Protein AF-A0A956DP27-F1 (afdb_monomer_lite)

Secondary structure (DSSP, 8-state):
------------------S-PPPHHHHHHHHHHHTT---HHHHHHHHHHHHHHHHHHHHTT-HHHHHHHHHHHHHHEEEETTEEEE-S-HHHHHHHHHHHTS----TT--HHHHHHHHHHHHHHHTTPPPPPPP-PPP--HHHHHHHHHHHHHHHHS-HHHHHTSSHHHHHHHHHHHHTT-

Foldseek 3Di:
DDDDDDDDDPDDPPPDPDPPQFALQLLLVLLQVLQVHDDPVSSVVLSVLLVVLCVLCVVLVNNVLSSLLRSQSSVQWDRDRNATDGPPSPVSQVSSCVSSVHRDDRVSDDLLVVLVVLLVVLCVVLVHDDDPDDPDPDDDPLNSQLSNQLSVLSNPQDSCLVVVVDVVSVVVSVVSSVVSD

pLDDT: mean 77.28, std 15.81, range [38.03, 96.81]

Structure (mmCIF, N/CA/C/O backbone):
data_AF-A0A956DP27-F1
#
_entry.id   AF-A0A956DP27-F1
#
loop_
_atom_site.group_PDB
_atom_site.id
_atom_site.type_symbol
_atom_site.label_atom_id
_atom_site.label_alt_id
_atom_site.label_comp_id
_atom_site.label_asym_id
_atom_site.label_entity_id
_atom_site.label_seq_id
_atom_site.pdbx_PDB_ins_code
_atom_site.Cartn_x
_atom_site.Cartn_y
_atom_site.Cartn_z
_atom_site.occupancy
_atom_site.B_iso_or_equiv
_atom_site.auth_seq_id
_atom_site.auth_comp_id
_atom_site.auth_asym_id
_atom_site.auth_atom_id
_atom_site.pdbx_PDB_model_num
ATOM 1 N N . MET A 1 1 ? 65.285 -20.698 -23.707 1.00 40.75 1 MET A N 1
ATOM 2 C CA . MET A 1 1 ? 64.429 -19.546 -23.350 1.00 40.75 1 MET A CA 1
ATOM 3 C C . MET A 1 1 ? 63.005 -19.902 -23.746 1.00 40.75 1 MET A C 1
ATOM 5 O O . MET A 1 1 ? 62.644 -19.734 -24.901 1.00 40.75 1 MET A O 1
ATOM 9 N N . SER A 1 2 ? 62.243 -20.496 -22.828 1.00 38.03 2 SER A N 1
ATOM 10 C CA . SER A 1 2 ? 60.892 -21.007 -23.096 1.00 38.03 2 SER A CA 1
ATOM 11 C C . SER A 1 2 ? 59.872 -20.050 -22.487 1.00 38.03 2 SER A C 1
ATOM 13 O O . SER A 1 2 ? 59.865 -19.860 -21.274 1.00 38.03 2 SER A O 1
ATOM 15 N N . ARG A 1 3 ? 59.042 -19.417 -23.321 1.00 53.59 3 ARG A N 1
ATOM 16 C CA . ARG A 1 3 ? 57.884 -18.631 -22.877 1.00 53.59 3 ARG A CA 1
ATOM 17 C C . ARG A 1 3 ? 56.653 -19.538 -22.902 1.00 53.59 3 ARG A C 1
ATOM 19 O O . ARG A 1 3 ? 56.155 -19.859 -23.974 1.00 53.59 3 ARG A O 1
ATOM 26 N N . LEU A 1 4 ? 56.199 -19.962 -21.726 1.00 49.50 4 LEU A N 1
ATOM 27 C CA . LEU A 1 4 ? 54.884 -20.568 -21.516 1.00 49.50 4 LEU A CA 1
ATOM 28 C C . LEU A 1 4 ? 53.875 -19.429 -21.323 1.00 49.50 4 LEU A C 1
ATOM 30 O O . LEU A 1 4 ? 53.926 -18.718 -20.322 1.00 49.50 4 LEU A O 1
ATOM 34 N N . GLY A 1 5 ? 53.008 -19.222 -22.315 1.00 44.72 5 GLY A N 1
ATOM 35 C CA . GLY A 1 5 ? 51.855 -18.331 -22.218 1.00 44.72 5 GLY A CA 1
ATOM 36 C C . GLY A 1 5 ? 50.715 -19.038 -21.490 1.00 44.72 5 GLY A C 1
ATOM 37 O O . GLY A 1 5 ? 50.246 -20.078 -21.946 1.00 44.72 5 GLY A O 1
ATOM 38 N N . ALA A 1 6 ? 50.294 -18.488 -20.354 1.00 51.62 6 ALA A N 1
ATOM 39 C CA . ALA A 1 6 ? 49.132 -18.952 -19.609 1.00 51.62 6 ALA A CA 1
ATOM 40 C C . ALA A 1 6 ? 47.859 -18.351 -20.225 1.00 51.62 6 ALA A C 1
ATOM 42 O O . ALA A 1 6 ? 47.640 -17.142 -20.172 1.00 51.62 6 ALA A O 1
ATOM 43 N N . LEU A 1 7 ? 47.036 -19.206 -20.831 1.00 53.50 7 LEU A N 1
ATOM 44 C CA . LEU A 1 7 ? 45.674 -18.889 -21.252 1.00 53.50 7 LEU A CA 1
ATOM 45 C C . LEU A 1 7 ? 44.772 -18.845 -20.011 1.00 53.50 7 LEU A C 1
ATOM 47 O O . LEU A 1 7 ? 44.498 -19.875 -19.400 1.00 53.50 7 LEU A O 1
ATOM 51 N N . PHE A 1 8 ? 44.315 -17.648 -19.645 1.00 50.69 8 PHE A N 1
ATOM 52 C CA . PHE A 1 8 ? 43.245 -17.438 -18.671 1.00 50.69 8 PHE A CA 1
ATOM 53 C C . PHE A 1 8 ? 41.895 -17.695 -19.356 1.00 50.69 8 PHE A C 1
ATOM 55 O O . PHE A 1 8 ? 41.360 -16.827 -20.041 1.00 50.69 8 PHE A O 1
ATOM 62 N N . ALA A 1 9 ? 41.349 -18.897 -19.182 1.00 48.31 9 ALA A N 1
ATOM 63 C CA . ALA A 1 9 ? 39.956 -19.196 -19.493 1.00 48.31 9 ALA A CA 1
ATOM 64 C C . ALA A 1 9 ? 39.132 -19.071 -18.201 1.00 48.31 9 ALA A C 1
ATOM 66 O O . ALA A 1 9 ? 38.976 -20.039 -17.460 1.00 48.31 9 ALA A O 1
ATOM 67 N N . PHE A 1 10 ? 38.632 -17.866 -17.905 1.00 53.75 10 PHE A N 1
ATOM 68 C CA . PHE A 1 10 ? 37.570 -17.679 -16.912 1.00 53.75 10 PHE A CA 1
ATOM 69 C C . PHE A 1 10 ? 36.261 -18.138 -17.562 1.00 53.75 10 PHE A C 1
ATOM 71 O O . PHE A 1 10 ? 35.597 -17.385 -18.270 1.00 53.75 10 PHE A O 1
ATOM 78 N N . ALA A 1 11 ? 35.938 -19.420 -17.394 1.00 50.50 11 ALA A N 1
ATOM 79 C CA . ALA A 1 11 ? 34.640 -19.958 -17.763 1.00 50.50 11 ALA A CA 1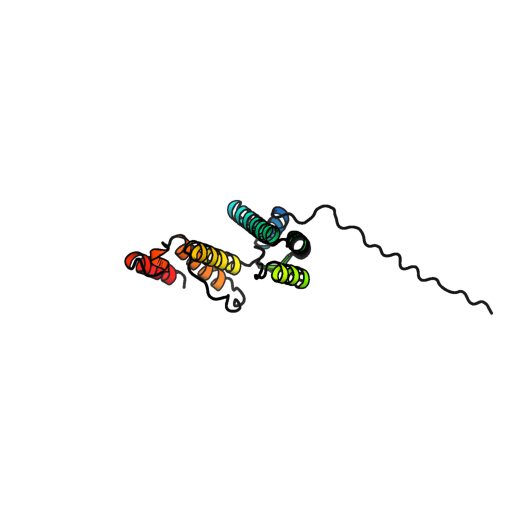
ATOM 80 C C . ALA A 1 11 ? 33.576 -19.318 -16.859 1.00 50.50 11 ALA A C 1
ATOM 82 O O . ALA A 1 11 ? 33.523 -19.582 -15.658 1.00 50.50 11 ALA A O 1
ATOM 83 N N . SER A 1 12 ? 32.766 -18.436 -17.440 1.00 50.03 12 SER A N 1
A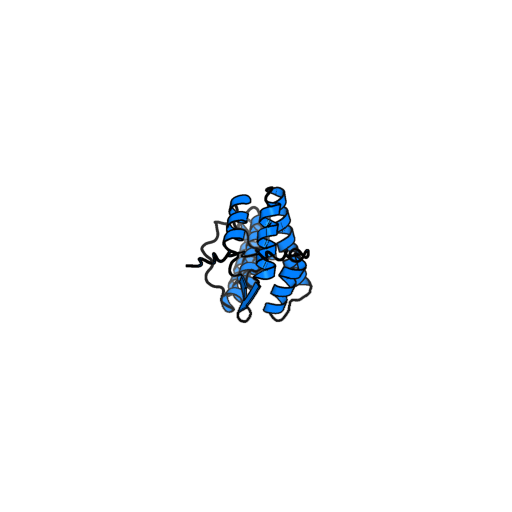TOM 84 C CA . SER A 1 12 ? 31.616 -17.801 -16.807 1.00 50.03 12 SER A CA 1
ATOM 85 C C . SER A 1 12 ? 30.581 -18.853 -16.404 1.00 50.03 12 SER A C 1
ATOM 87 O O . SER A 1 12 ? 29.763 -19.282 -17.216 1.00 50.03 12 SER A O 1
ATOM 89 N N . LEU A 1 13 ? 30.600 -19.259 -15.135 1.00 47.28 13 LEU A N 1
ATOM 90 C CA . LEU A 1 13 ? 29.467 -19.914 -14.490 1.00 47.28 13 LEU A CA 1
ATOM 91 C C . LEU A 1 13 ? 28.388 -18.855 -14.203 1.00 47.28 13 LEU A C 1
ATOM 93 O O . LEU A 1 13 ? 28.256 -18.381 -13.081 1.00 47.28 13 LEU A O 1
ATOM 97 N N . PHE A 1 14 ? 27.597 -18.487 -15.211 1.00 51.16 14 PHE A N 1
ATOM 98 C CA . PHE A 1 14 ? 26.235 -18.009 -14.963 1.00 51.16 14 PHE A CA 1
ATOM 99 C C . PHE A 1 14 ? 25.353 -19.254 -14.846 1.00 51.16 14 PHE A C 1
ATOM 101 O O . PHE A 1 14 ? 24.761 -19.725 -15.823 1.00 51.16 14 PHE A O 1
ATOM 108 N N . LEU A 1 15 ? 25.346 -19.853 -13.648 1.00 43.97 15 LEU A N 1
ATOM 109 C CA . LEU A 1 15 ? 24.314 -20.820 -13.292 1.00 43.97 15 LEU A CA 1
ATOM 110 C C . LEU A 1 15 ? 22.971 -20.135 -13.505 1.00 43.97 15 LEU A C 1
ATOM 112 O O . LEU A 1 15 ? 22.694 -19.076 -12.947 1.00 43.97 15 LEU A O 1
ATOM 116 N N . HIS A 1 16 ? 22.191 -20.739 -14.388 1.00 42.44 16 HIS A N 1
ATOM 117 C CA . HIS A 1 16 ? 20.856 -20.306 -14.712 1.00 42.44 16 HIS A CA 1
ATOM 118 C C . HIS A 1 16 ? 20.028 -20.306 -13.435 1.00 42.44 16 HIS A C 1
ATOM 120 O O . HIS A 1 16 ? 20.023 -21.289 -12.689 1.00 42.44 16 HIS A O 1
ATOM 126 N N . ALA A 1 17 ? 19.365 -19.173 -13.223 1.00 41.94 17 ALA A N 1
ATOM 127 C CA . ALA A 1 17 ? 18.332 -18.977 -12.235 1.00 41.94 17 ALA A CA 1
ATOM 128 C C . ALA A 1 17 ? 17.422 -20.206 -12.173 1.00 41.94 17 ALA A C 1
ATOM 130 O O . ALA A 1 17 ? 17.033 -20.775 -13.200 1.00 41.94 17 ALA A O 1
ATOM 131 N N . ALA A 1 18 ? 17.103 -20.609 -10.947 1.00 38.12 18 ALA A N 1
ATOM 132 C CA . ALA A 1 18 ? 16.007 -21.512 -10.687 1.00 38.12 18 ALA A CA 1
ATOM 133 C C . ALA A 1 18 ? 14.798 -21.052 -11.514 1.00 38.12 18 ALA A C 1
ATOM 135 O O . ALA A 1 18 ? 14.398 -19.893 -11.461 1.00 38.12 18 ALA A O 1
ATOM 136 N N . CYS A 1 19 ? 14.222 -21.963 -12.295 1.00 43.00 19 CYS A N 1
ATOM 137 C CA . CYS A 1 19 ? 12.971 -21.745 -13.019 1.00 43.00 19 CYS A CA 1
ATOM 138 C C . CYS A 1 19 ? 11.782 -21.813 -12.036 1.00 43.00 19 CYS A C 1
ATOM 140 O O . CYS A 1 19 ? 10.823 -22.553 -12.231 1.00 43.00 19 CYS A O 1
ATOM 142 N N . GLY A 1 20 ? 11.911 -21.088 -10.929 1.00 46.91 20 GLY A N 1
ATOM 143 C CA . GLY A 1 20 ? 10.894 -20.787 -9.940 1.00 46.91 20 GLY A CA 1
ATOM 144 C C . GLY A 1 20 ? 10.940 -19.280 -9.775 1.00 46.91 20 GLY A C 1
ATOM 145 O O . GLY A 1 20 ? 11.583 -18.789 -8.859 1.00 46.91 20 GLY A O 1
ATOM 146 N N . GLY A 1 21 ? 10.379 -18.562 -10.752 1.00 60.38 21 GLY A N 1
ATOM 147 C CA . GLY A 1 21 ? 10.245 -17.111 -10.659 1.00 60.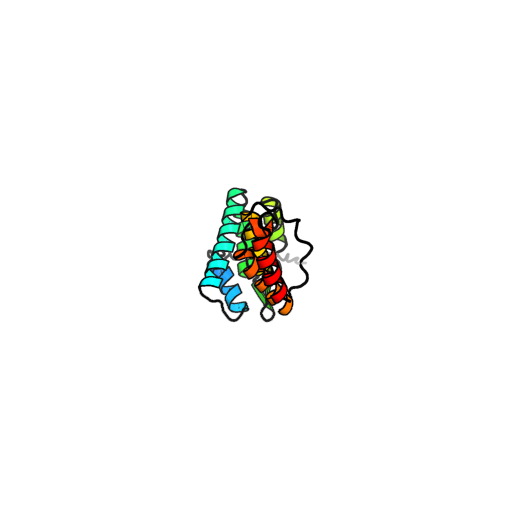38 21 GLY A CA 1
ATOM 148 C C . GLY A 1 21 ? 9.424 -16.749 -9.428 1.00 60.38 21 GLY A C 1
ATOM 149 O O . GLY A 1 21 ? 8.570 -17.536 -8.999 1.00 60.38 21 GLY A O 1
ATOM 150 N N . ALA A 1 22 ? 9.683 -15.570 -8.876 1.00 71.06 22 ALA A N 1
ATOM 151 C CA . ALA A 1 22 ? 8.991 -15.081 -7.702 1.00 71.06 22 ALA A CA 1
ATOM 152 C C . ALA A 1 22 ?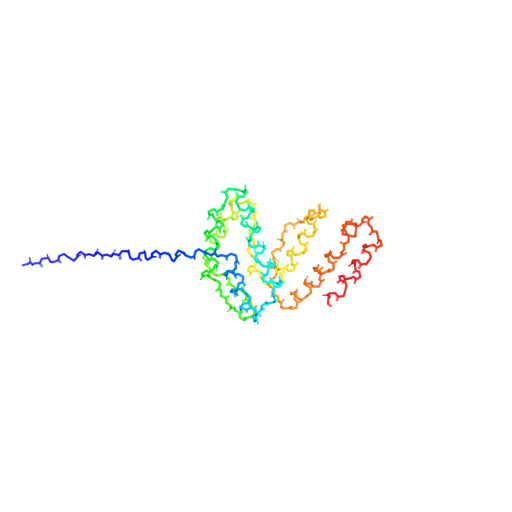 7.481 -15.156 -7.912 1.00 71.06 22 ALA A C 1
ATOM 154 O O . ALA A 1 22 ? 6.932 -14.676 -8.914 1.00 71.06 22 ALA A O 1
ATOM 155 N N . THR A 1 23 ? 6.796 -15.772 -6.954 1.00 82.62 23 THR A N 1
ATOM 156 C CA . THR A 1 23 ? 5.339 -15.784 -6.937 1.00 82.62 23 THR A CA 1
ATOM 157 C C . THR A 1 23 ? 4.849 -14.751 -5.929 1.00 82.62 23 THR A C 1
ATOM 159 O O . THR A 1 23 ? 5.491 -14.542 -4.903 1.00 82.62 23 THR A O 1
ATOM 162 N N . PRO A 1 24 ? 3.670 -14.145 -6.151 1.00 82.81 24 PRO A N 1
ATOM 163 C CA . PRO A 1 24 ? 3.021 -13.328 -5.128 1.00 82.81 24 PRO A CA 1
ATOM 164 C C . PRO A 1 24 ? 2.948 -14.018 -3.761 1.00 82.81 24 PRO A C 1
ATOM 166 O O . PRO A 1 24 ? 3.137 -13.378 -2.736 1.00 82.81 24 PRO A O 1
ATOM 169 N N . GLY A 1 25 ? 2.716 -15.337 -3.761 1.00 83.69 25 GLY A N 1
ATOM 170 C CA . GLY A 1 25 ? 2.692 -16.153 -2.550 1.00 83.69 25 GLY A CA 1
ATOM 171 C C . GLY A 1 25 ? 4.041 -16.201 -1.840 1.00 83.69 25 GLY A C 1
ATOM 172 O O . GLY A 1 25 ? 4.089 -15.889 -0.659 1.00 83.69 25 GLY A O 1
ATOM 173 N N . SER A 1 26 ? 5.124 -16.525 -2.554 1.00 86.12 26 SER A N 1
ATOM 174 C CA . SER A 1 26 ? 6.454 -16.698 -1.949 1.00 86.12 26 SER A CA 1
ATOM 175 C C . SER A 1 26 ? 6.990 -15.417 -1.311 1.00 86.12 26 SER A C 1
ATOM 177 O O . SER A 1 26 ? 7.534 -15.473 -0.213 1.00 86.12 26 SER A O 1
ATOM 179 N N . ILE A 1 27 ? 6.762 -14.260 -1.938 1.00 84.12 27 ILE A N 1
ATOM 180 C CA . ILE A 1 27 ? 7.141 -12.959 -1.369 1.00 84.12 27 ILE A CA 1
ATOM 181 C C . ILE A 1 27 ? 6.384 -12.712 -0.055 1.00 84.12 27 ILE A C 1
ATOM 183 O O . ILE A 1 27 ? 6.978 -12.327 0.950 1.00 84.12 27 ILE A O 1
ATOM 187 N N . CYS A 1 28 ? 5.073 -12.961 -0.046 1.00 86.19 28 CYS A N 1
ATOM 188 C CA . CYS A 1 28 ? 4.233 -12.750 1.131 1.00 86.19 28 CYS A CA 1
ATOM 189 C C . CYS A 1 28 ? 4.511 -13.749 2.253 1.00 86.19 28 CYS A C 1
ATOM 191 O O . CYS A 1 28 ? 4.486 -13.365 3.416 1.00 86.19 28 CYS A O 1
ATOM 193 N N . ASP A 1 29 ? 4.834 -14.996 1.918 1.00 87.88 29 ASP A N 1
ATOM 194 C CA . ASP A 1 29 ? 5.243 -16.006 2.893 1.00 87.88 29 ASP A CA 1
ATOM 195 C C . ASP A 1 29 ? 6.500 -15.549 3.646 1.00 87.88 29 ASP A C 1
ATOM 197 O O . ASP A 1 29 ? 6.502 -15.525 4.875 1.00 87.88 29 ASP A O 1
ATOM 201 N N . GLN A 1 30 ? 7.520 -15.067 2.928 1.00 85.19 30 GLN A N 1
ATOM 202 C CA . GLN A 1 30 ? 8.746 -14.545 3.543 1.00 85.19 30 GLN A CA 1
ATOM 203 C C . GLN A 1 30 ? 8.486 -13.312 4.422 1.00 85.19 30 GLN A C 1
ATOM 205 O O . GLN A 1 30 ? 9.020 -13.207 5.527 1.00 85.19 30 GLN A O 1
ATOM 2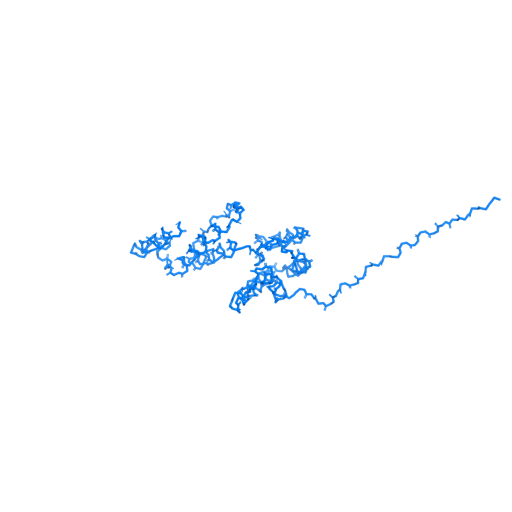10 N N . ILE A 1 31 ? 7.636 -12.388 3.964 1.00 79.62 31 ILE A N 1
ATOM 211 C CA . ILE A 1 31 ? 7.224 -11.214 4.753 1.00 79.62 31 ILE A CA 1
ATOM 212 C C . ILE A 1 31 ? 6.548 -11.651 6.054 1.00 79.62 31 ILE A C 1
ATOM 214 O O . ILE A 1 31 ? 6.875 -11.144 7.127 1.00 79.62 31 ILE A O 1
ATOM 218 N N . CYS A 1 32 ? 5.614 -12.592 5.962 1.00 82.75 32 CYS A N 1
ATOM 219 C CA . CYS A 1 32 ? 4.873 -13.094 7.106 1.00 82.75 32 CYS A CA 1
ATOM 220 C C . CYS A 1 32 ? 5.782 -13.805 8.102 1.00 82.75 32 CYS A C 1
ATOM 222 O O . CYS A 1 32 ? 5.677 -13.570 9.303 1.00 82.75 32 CYS A O 1
ATOM 224 N N . GLU A 1 33 ? 6.727 -14.610 7.621 1.00 84.50 33 GLU A N 1
ATOM 225 C CA . GLU A 1 33 ? 7.746 -15.232 8.466 1.00 84.50 33 GLU A CA 1
ATOM 226 C C . GLU A 1 33 ? 8.603 -14.184 9.194 1.00 84.50 33 GLU A C 1
ATOM 228 O O . GLU A 1 33 ? 8.813 -14.308 10.404 1.00 84.50 33 GLU A O 1
ATOM 233 N N . CYS A 1 34 ? 9.021 -13.108 8.515 1.00 79.00 34 CYS A N 1
ATOM 234 C CA . CYS A 1 34 ? 9.763 -12.010 9.145 1.00 79.00 34 CYS A CA 1
ATOM 235 C C . CYS A 1 34 ? 8.990 -11.316 10.275 1.00 79.00 34 CYS A C 1
ATOM 237 O O . CYS A 1 34 ? 9.599 -10.812 11.218 1.00 79.00 34 CYS A O 1
ATOM 239 N N . GLN A 1 35 ? 7.660 -11.274 10.191 1.00 70.75 35 GLN A N 1
ATOM 240 C CA . GLN A 1 35 ? 6.800 -10.591 11.162 1.00 70.75 35 GLN A CA 1
ATOM 241 C C . GLN A 1 35 ? 6.410 -11.477 12.356 1.00 70.75 35 GLN A C 1
ATOM 243 O O . GLN A 1 35 ? 5.690 -11.033 13.246 1.00 70.75 35 GLN A O 1
ATOM 248 N N . GLY A 1 36 ? 6.920 -12.713 12.417 1.00 76.19 36 GLY A N 1
ATOM 249 C CA . GLY A 1 36 ? 6.531 -13.693 13.435 1.00 76.19 36 GLY A CA 1
ATOM 250 C C . GLY A 1 36 ? 5.246 -14.452 13.092 1.00 76.19 36 GLY A C 1
ATOM 251 O O . GLY A 1 36 ? 4.690 -15.132 13.954 1.00 76.19 36 GLY A O 1
ATOM 252 N N . GLY A 1 37 ? 4.802 -14.365 11.837 1.00 77.50 37 GLY A N 1
ATOM 253 C CA . GLY A 1 37 ? 3.593 -14.974 11.297 1.00 77.50 37 GLY A CA 1
ATOM 254 C C . GLY A 1 37 ? 2.588 -13.934 10.798 1.00 77.50 37 GLY A C 1
ATOM 255 O O . GLY A 1 37 ? 2.558 -12.800 11.265 1.00 77.50 37 GLY A O 1
ATOM 256 N N . CYS A 1 38 ? 1.734 -14.361 9.870 1.00 75.00 38 CYS A N 1
ATOM 257 C CA . CYS A 1 38 ? 0.521 -13.651 9.471 1.00 75.00 38 CYS A CA 1
ATOM 258 C C . CYS A 1 38 ? -0.693 -14.538 9.731 1.00 75.00 38 CYS A C 1
ATOM 260 O O . CYS A 1 38 ? -0.603 -15.768 9.702 1.00 75.00 38 CYS A O 1
ATOM 262 N N . THR A 1 39 ? -1.848 -13.911 9.892 1.00 79.50 39 THR A N 1
ATOM 263 C CA . THR A 1 39 ? -3.140 -14.556 9.662 1.00 79.50 39 THR A CA 1
ATOM 264 C C . THR A 1 39 ? -3.342 -14.842 8.170 1.00 79.50 39 THR A C 1
ATOM 266 O O . THR A 1 39 ? -2.733 -14.206 7.305 1.00 79.50 39 THR A O 1
ATOM 269 N N . ASP A 1 40 ? -4.241 -15.777 7.849 1.00 81.94 40 ASP A N 1
ATOM 270 C CA . ASP A 1 40 ? -4.580 -16.102 6.456 1.00 81.94 40 ASP A CA 1
ATOM 271 C C . ASP A 1 40 ? -5.076 -14.870 5.685 1.00 81.94 40 ASP A C 1
ATOM 273 O O . ASP A 1 40 ? -4.700 -14.673 4.531 1.00 81.94 40 ASP A O 1
ATOM 277 N N . SER A 1 41 ? -5.854 -14.006 6.347 1.00 70.38 41 SER A N 1
ATOM 278 C CA . SER A 1 41 ? -6.364 -12.767 5.754 1.00 70.38 41 SER A CA 1
ATOM 279 C C . SER A 1 41 ? -5.244 -11.775 5.440 1.00 70.38 41 SER A C 1
ATOM 281 O O . SER A 1 41 ? -5.244 -11.190 4.366 1.00 70.38 41 SER A O 1
ATOM 283 N N . GLU A 1 42 ? -4.270 -11.589 6.335 1.00 72.12 42 GLU A N 1
ATOM 284 C CA . GLU A 1 42 ? -3.140 -10.676 6.094 1.00 72.12 42 GLU A CA 1
ATOM 285 C C . GLU A 1 42 ? -2.257 -11.165 4.945 1.00 72.12 42 GLU A C 1
ATOM 287 O O . GLU A 1 42 ? -1.809 -10.382 4.102 1.00 72.12 42 GLU A O 1
ATOM 292 N N . ARG A 1 43 ? -2.039 -12.481 4.887 1.00 82.25 43 ARG A N 1
ATOM 293 C CA . ARG A 1 43 ? -1.319 -13.119 3.791 1.00 82.25 43 ARG A CA 1
ATOM 294 C C . ARG A 1 43 ? -2.058 -12.940 2.466 1.00 82.25 43 ARG A C 1
ATOM 296 O O . ARG A 1 43 ? -1.424 -12.625 1.461 1.00 82.25 43 ARG A O 1
ATOM 303 N N . GLU A 1 44 ? -3.372 -13.144 2.446 1.00 83.50 44 GLU A N 1
ATOM 304 C CA . GLU A 1 44 ? -4.195 -12.962 1.249 1.00 83.50 44 GLU A CA 1
ATOM 305 C C . GLU A 1 44 ? -4.160 -11.511 0.764 1.00 83.50 44 GLU A C 1
ATOM 307 O O . GLU A 1 44 ? -3.827 -11.285 -0.398 1.00 83.50 44 GLU A O 1
ATOM 312 N N . THR A 1 45 ? -4.335 -10.537 1.660 1.00 76.94 45 THR A N 1
ATOM 313 C CA . THR A 1 45 ? -4.206 -9.107 1.342 1.00 76.94 45 THR A CA 1
ATOM 314 C C . THR A 1 45 ? -2.829 -8.769 0.766 1.00 76.94 45 THR A C 1
ATOM 316 O O . THR A 1 45 ? -2.723 -8.030 -0.213 1.00 76.94 45 THR A O 1
ATOM 319 N N . CYS A 1 46 ? -1.750 -9.337 1.318 1.00 82.62 46 CYS A N 1
ATOM 320 C CA . CYS A 1 46 ? -0.416 -9.176 0.741 1.00 82.62 46 CYS A CA 1
ATOM 321 C C . CYS A 1 46 ? -0.361 -9.723 -0.694 1.00 82.62 46 CYS A C 1
ATOM 323 O O . CYS A 1 46 ? 0.091 -9.035 -1.612 1.00 82.62 46 CYS A O 1
ATOM 325 N N . VAL A 1 47 ? -0.846 -10.948 -0.908 1.00 86.75 47 VAL A N 1
ATOM 326 C CA . VAL A 1 47 ? -0.824 -11.605 -2.220 1.00 86.75 47 VAL A CA 1
ATOM 327 C C . VAL A 1 47 ? -1.641 -10.819 -3.246 1.00 86.75 47 VAL A C 1
ATOM 329 O O . VAL A 1 47 ? -1.204 -10.674 -4.391 1.00 86.75 47 VAL A O 1
ATOM 332 N N . GLU A 1 48 ? -2.808 -10.312 -2.858 1.00 83.12 48 GLU A N 1
ATOM 333 C CA . GLU A 1 48 ? -3.646 -9.457 -3.697 1.00 83.12 48 GLU A CA 1
ATOM 334 C C . GLU A 1 48 ? -2.940 -8.150 -4.049 1.00 83.12 48 GLU A C 1
ATOM 336 O O . GLU A 1 48 ? -2.875 -7.817 -5.231 1.00 83.12 48 GLU A O 1
ATOM 341 N N . GLY A 1 49 ? -2.279 -7.497 -3.090 1.00 78.44 49 GLY A N 1
ATOM 342 C CA . GLY A 1 49 ? -1.481 -6.299 -3.355 1.00 78.44 49 GLY A CA 1
ATOM 343 C C . GLY A 1 49 ? -0.344 -6.537 -4.358 1.00 78.44 49 GLY A C 1
ATOM 344 O O . GLY A 1 49 ? -0.125 -5.728 -5.261 1.00 78.44 49 GLY A O 1
ATOM 345 N N . VAL A 1 50 ? 0.367 -7.672 -4.277 1.00 84.94 50 VAL A N 1
ATOM 346 C CA . VAL A 1 50 ? 1.389 -8.024 -5.287 1.00 84.94 50 VAL A CA 1
ATOM 347 C C . VAL A 1 50 ? 0.743 -8.268 -6.660 1.00 84.94 50 VAL A C 1
ATOM 349 O O . VAL A 1 50 ? 1.292 -7.866 -7.689 1.00 84.94 50 VAL A O 1
ATOM 352 N N . ARG A 1 51 ? -0.421 -8.932 -6.706 1.00 85.00 51 ARG A N 1
ATOM 353 C CA . ARG A 1 51 ? -1.152 -9.201 -7.958 1.00 85.00 51 ARG A CA 1
ATOM 354 C C . ARG A 1 51 ? -1.675 -7.925 -8.605 1.00 85.00 51 ARG A C 1
ATOM 356 O O . ARG A 1 51 ? -1.616 -7.816 -9.827 1.00 85.00 51 ARG A O 1
ATOM 363 N N . GLU A 1 52 ? -2.158 -6.979 -7.815 1.00 83.25 52 GLU A N 1
ATOM 364 C CA . GLU A 1 52 ? -2.617 -5.685 -8.299 1.00 83.25 52 GLU A CA 1
ATOM 365 C C . GLU A 1 52 ? -1.466 -4.889 -8.915 1.00 83.25 52 GLU A C 1
ATOM 367 O O . GLU A 1 52 ? -1.571 -4.441 -10.055 1.00 83.25 52 GLU A O 1
ATOM 372 N N . GLN A 1 53 ? -0.317 -4.812 -8.238 1.00 81.19 53 GLN A N 1
ATOM 373 C CA . GLN A 1 53 ? 0.878 -4.166 -8.793 1.00 81.19 53 GLN A CA 1
ATOM 374 C C . GLN A 1 53 ? 1.328 -4.831 -10.101 1.00 81.19 53 GLN A C 1
ATOM 376 O O . GLN A 1 53 ? 1.651 -4.147 -11.075 1.00 81.19 53 GLN A O 1
ATOM 381 N N . LYS A 1 54 ? 1.261 -6.168 -10.176 1.00 86.50 54 LYS A N 1
ATOM 382 C CA . LYS A 1 54 ? 1.501 -6.903 -11.424 1.00 86.50 54 LYS A CA 1
ATOM 383 C C . LYS A 1 54 ? 0.516 -6.498 -12.519 1.00 86.50 54 LYS A C 1
ATOM 385 O O . LYS A 1 54 ? 0.914 -6.333 -13.669 1.00 86.50 54 LYS A O 1
ATOM 390 N N . PHE A 1 55 ? -0.763 -6.360 -12.185 1.00 85.50 55 PHE A N 1
ATOM 391 C CA . PHE A 1 55 ? -1.806 -5.970 -13.129 1.00 85.50 55 PHE A CA 1
ATOM 392 C C . PHE A 1 55 ? -1.610 -4.537 -13.643 1.00 85.50 55 PHE A C 1
ATOM 394 O O . PHE A 1 55 ? -1.671 -4.321 -14.853 1.00 85.50 55 PHE A O 1
ATOM 401 N N . ILE A 1 56 ? -1.293 -3.585 -12.760 1.00 82.44 56 ILE A N 1
ATOM 402 C CA . ILE A 1 56 ? -0.938 -2.203 -13.118 1.00 82.44 56 ILE A CA 1
ATOM 403 C C . ILE A 1 56 ? 0.257 -2.200 -14.074 1.00 82.44 56 ILE A C 1
ATOM 405 O O . ILE A 1 56 ? 0.184 -1.611 -15.153 1.00 82.44 56 ILE A O 1
ATOM 409 N N . ALA A 1 57 ? 1.323 -2.927 -13.730 1.00 85.94 57 ALA A N 1
ATOM 410 C CA . ALA A 1 57 ? 2.507 -3.032 -14.570 1.00 85.94 57 ALA A CA 1
ATOM 411 C C . ALA A 1 57 ? 2.187 -3.626 -15.947 1.00 85.94 57 ALA A C 1
ATOM 413 O O . ALA A 1 57 ? 2.602 -3.078 -16.963 1.00 85.94 57 ALA A O 1
ATOM 414 N N . ILE A 1 58 ? 1.419 -4.717 -16.011 1.00 86.06 58 ILE A N 1
ATOM 415 C CA . ILE A 1 58 ? 1.020 -5.339 -17.281 1.00 86.06 58 ILE A CA 1
ATOM 416 C C . ILE A 1 58 ? 0.200 -4.366 -18.136 1.00 86.06 58 ILE A C 1
ATOM 418 O O . ILE A 1 58 ? 0.475 -4.240 -19.329 1.00 86.06 58 ILE A O 1
ATOM 422 N N . ASN A 1 59 ? -0.758 -3.645 -17.548 1.00 87.19 59 ASN A N 1
ATOM 423 C CA . ASN A 1 59 ? -1.556 -2.654 -18.276 1.00 87.19 59 ASN A CA 1
ATOM 424 C C . ASN A 1 59 ? -0.715 -1.475 -18.782 1.00 87.19 59 ASN A C 1
ATOM 426 O O . ASN A 1 59 ? -1.002 -0.936 -19.849 1.00 87.19 59 ASN A O 1
ATOM 430 N N . ALA A 1 60 ? 0.355 -1.119 -18.069 1.00 86.81 60 ALA A N 1
ATOM 431 C CA . ALA A 1 60 ? 1.345 -0.138 -18.506 1.00 86.81 60 ALA A CA 1
ATOM 432 C C . ALA A 1 60 ? 2.369 -0.699 -19.520 1.00 86.81 60 ALA A C 1
ATOM 434 O O . ALA A 1 60 ? 3.272 0.017 -19.936 1.00 86.81 60 ALA A O 1
ATOM 435 N N . SER A 1 61 ? 2.243 -1.962 -19.954 1.00 94.44 61 SER A N 1
ATOM 436 C CA . SER A 1 61 ? 3.247 -2.672 -20.774 1.00 94.44 61 SER A CA 1
ATOM 437 C C . SER A 1 61 ? 4.626 -2.811 -20.101 1.00 94.44 61 SER A C 1
ATOM 439 O O . SER A 1 61 ? 5.645 -2.935 -20.773 1.00 94.44 61 SER A O 1
ATOM 441 N N . CYS A 1 62 ? 4.638 -2.845 -18.768 1.00 93.69 62 CYS A N 1
ATOM 442 C CA . CYS A 1 62 ? 5.803 -2.931 -17.882 1.00 93.69 62 CYS A CA 1
ATOM 443 C C . CYS A 1 62 ? 5.912 -4.282 -17.150 1.00 93.69 62 CYS A C 1
ATOM 445 O O . CYS A 1 62 ? 6.539 -4.383 -16.093 1.00 93.69 62 CYS A O 1
ATOM 447 N N . GLY A 1 63 ? 5.255 -5.328 -17.666 1.00 89.38 63 GLY A N 1
ATOM 448 C CA . GLY A 1 63 ? 5.192 -6.642 -17.014 1.00 89.38 63 GLY A CA 1
ATOM 449 C C . GLY A 1 63 ? 6.565 -7.293 -16.800 1.00 89.38 63 GLY A C 1
ATOM 450 O O . GLY A 1 63 ? 6.776 -7.935 -15.772 1.00 89.38 63 GLY A O 1
ATOM 451 N N . ASP A 1 64 ? 7.508 -7.078 -17.720 1.00 92.56 64 ASP A N 1
ATOM 452 C CA . ASP A 1 64 ? 8.870 -7.617 -17.618 1.00 92.56 64 ASP A CA 1
ATOM 453 C C . ASP A 1 64 ? 9.660 -6.930 -16.497 1.00 92.56 64 ASP A C 1
ATOM 455 O O . ASP A 1 64 ? 10.314 -7.593 -15.696 1.00 92.56 64 ASP A O 1
ATOM 459 N N . GLN A 1 65 ? 9.552 -5.602 -16.387 1.00 91.69 65 GLN A N 1
ATOM 460 C CA . GLN A 1 65 ? 10.159 -4.821 -15.309 1.00 91.69 65 GLN A CA 1
ATOM 461 C C . GLN A 1 65 ? 9.583 -5.233 -13.955 1.00 91.69 65 GLN A C 1
ATOM 463 O O . GLN A 1 65 ? 10.326 -5.343 -12.982 1.00 91.69 65 GLN A O 1
ATOM 468 N N . PHE A 1 66 ? 8.276 -5.516 -13.902 1.00 90.25 66 PHE A N 1
ATOM 469 C CA . PHE A 1 66 ? 7.647 -6.017 -12.686 1.00 90.25 66 PHE A CA 1
ATOM 470 C C . PHE A 1 66 ? 8.211 -7.377 -12.297 1.00 90.25 66 PHE A C 1
ATOM 472 O O . PHE A 1 66 ? 8.542 -7.578 -11.134 1.00 90.25 66 PHE A O 1
ATOM 479 N N . GLN A 1 67 ? 8.354 -8.299 -13.253 1.00 90.31 67 GLN A N 1
ATOM 480 C CA . GLN A 1 67 ? 8.917 -9.616 -12.966 1.00 90.31 67 GLN A CA 1
ATOM 481 C C . GLN A 1 67 ? 10.367 -9.509 -12.476 1.00 90.31 67 GLN A C 1
ATOM 483 O O . GLN A 1 67 ? 10.702 -10.133 -11.476 1.00 90.31 67 GLN A O 1
ATOM 488 N N . ILE A 1 68 ? 11.196 -8.666 -13.104 1.00 90.25 68 ILE A N 1
ATOM 489 C CA . ILE A 1 68 ? 12.581 -8.420 -12.666 1.00 90.25 68 ILE A CA 1
ATOM 490 C C . ILE A 1 68 ? 12.613 -7.878 -11.230 1.00 90.25 68 ILE A C 1
ATOM 492 O O . ILE A 1 68 ? 13.432 -8.312 -10.421 1.00 90.25 68 ILE A O 1
ATOM 496 N N . TYR A 1 69 ? 11.728 -6.934 -10.902 1.00 87.81 69 TYR A N 1
ATOM 497 C CA . TYR A 1 69 ? 11.641 -6.392 -9.550 1.00 87.81 69 TYR A CA 1
ATOM 498 C C . TYR A 1 69 ? 11.152 -7.435 -8.539 1.00 87.81 69 TYR A C 1
ATOM 500 O O . TYR A 1 69 ? 11.776 -7.596 -7.493 1.00 87.81 69 TYR A O 1
ATOM 508 N N . ALA A 1 70 ? 10.098 -8.187 -8.862 1.00 87.44 70 ALA A N 1
ATOM 509 C CA . ALA A 1 70 ? 9.561 -9.241 -8.006 1.00 87.44 70 ALA A CA 1
ATOM 510 C C . ALA A 1 70 ? 10.592 -10.349 -7.733 1.00 87.44 70 ALA A C 1
ATOM 512 O O . ALA A 1 70 ? 10.749 -10.753 -6.584 1.00 87.44 70 ALA A O 1
ATOM 513 N N . ASP A 1 71 ? 11.333 -10.784 -8.758 1.00 88.38 71 ASP A N 1
ATOM 514 C CA . ASP A 1 71 ? 12.418 -11.765 -8.628 1.00 88.38 71 ASP A CA 1
ATOM 515 C C . ASP A 1 71 ? 13.551 -11.242 -7.740 1.00 88.38 71 ASP A C 1
ATOM 517 O O . ASP A 1 71 ? 14.118 -11.992 -6.946 1.00 88.38 71 ASP A O 1
ATOM 521 N N . CYS A 1 72 ? 13.866 -9.947 -7.840 1.00 88.31 72 CYS A N 1
ATOM 522 C CA . CYS A 1 72 ? 14.832 -9.327 -6.945 1.00 88.31 72 CYS A CA 1
ATOM 523 C C . CYS A 1 72 ? 14.338 -9.357 -5.497 1.00 88.31 72 CYS A C 1
ATOM 525 O O . CYS A 1 72 ? 15.063 -9.815 -4.619 1.00 88.31 72 CYS A O 1
ATOM 527 N N . VAL A 1 73 ? 13.103 -8.907 -5.250 1.00 84.56 73 VAL A N 1
ATOM 528 C CA . VAL A 1 73 ? 12.530 -8.854 -3.899 1.00 84.56 73 VAL A CA 1
ATOM 529 C C . VAL A 1 73 ? 12.479 -10.241 -3.269 1.00 84.56 73 VAL A C 1
ATOM 531 O O . VAL A 1 73 ? 12.954 -10.400 -2.152 1.00 84.56 73 VAL A O 1
ATOM 534 N N . ASP A 1 74 ? 11.996 -11.255 -3.984 1.00 86.12 74 ASP A N 1
ATOM 535 C CA . ASP A 1 74 ? 11.919 -12.634 -3.478 1.00 86.12 74 ASP A CA 1
ATOM 536 C C . ASP A 1 74 ? 13.285 -13.194 -3.042 1.00 86.12 74 ASP A C 1
ATOM 538 O O . ASP A 1 74 ? 13.350 -13.973 -2.095 1.00 86.12 74 ASP A O 1
ATOM 542 N N . GLY A 1 75 ? 14.379 -12.765 -3.683 1.00 84.31 75 GLY A N 1
ATOM 543 C CA . GLY A 1 75 ? 15.746 -13.149 -3.312 1.00 84.31 75 GLY A CA 1
ATOM 544 C C . GLY A 1 75 ? 16.451 -12.211 -2.324 1.00 84.31 75 GLY A C 1
ATOM 545 O O . GLY A 1 75 ? 17.528 -12.553 -1.835 1.00 84.31 75 GLY A O 1
ATOM 546 N N . ALA A 1 76 ? 15.887 -11.033 -2.054 1.00 81.94 76 ALA A N 1
ATOM 547 C CA . ALA A 1 76 ? 16.522 -9.959 -1.289 1.00 81.94 76 ALA A CA 1
ATOM 548 C C . ALA A 1 76 ? 15.762 -9.562 -0.016 1.00 81.94 76 ALA A C 1
ATOM 550 O O . ALA A 1 76 ? 16.202 -8.661 0.706 1.00 81.94 76 ALA A O 1
ATOM 551 N N . VAL A 1 77 ? 14.630 -10.210 0.267 1.00 81.88 77 VAL A N 1
ATOM 552 C CA . VAL A 1 77 ? 13.909 -10.051 1.530 1.00 81.88 77 VAL A CA 1
ATOM 553 C C . VAL A 1 77 ? 14.810 -10.505 2.678 1.00 81.88 77 VAL A C 1
ATOM 555 O O . VAL A 1 77 ? 15.322 -11.622 2.722 1.00 81.88 77 VAL A O 1
ATOM 558 N N . SER A 1 78 ? 15.011 -9.599 3.626 1.00 79.44 78 SER A N 1
ATOM 559 C CA . SER A 1 78 ? 15.752 -9.836 4.855 1.00 79.44 78 SER A CA 1
ATOM 560 C C . SER A 1 78 ? 14.948 -9.323 6.042 1.00 79.44 78 SER A C 1
ATOM 562 O O . SER A 1 78 ? 14.352 -8.247 5.988 1.00 79.44 78 SER A O 1
ATOM 564 N N . CYS A 1 79 ? 14.920 -10.092 7.126 1.00 80.12 79 CYS A N 1
ATOM 565 C CA . CYS A 1 79 ? 14.238 -9.688 8.350 1.00 80.12 79 CYS A CA 1
ATOM 566 C C . CYS A 1 79 ? 15.230 -8.968 9.272 1.00 80.12 79 CYS A C 1
ATOM 568 O O . CYS A 1 79 ? 16.248 -9.541 9.671 1.00 80.12 79 CYS A O 1
ATOM 570 N N . VAL A 1 80 ? 14.934 -7.723 9.641 1.00 72.31 80 VAL A N 1
ATOM 571 C CA . VAL A 1 80 ? 15.692 -6.955 10.637 1.00 72.31 80 VAL A CA 1
ATOM 572 C C . VAL A 1 80 ? 14.773 -6.692 11.826 1.00 72.31 80 VAL A C 1
ATOM 574 O O . VAL A 1 80 ? 14.003 -5.734 11.841 1.00 72.31 80 VAL A O 1
ATOM 577 N N . GLY A 1 81 ? 14.830 -7.574 12.826 1.00 71.06 81 GLY A N 1
ATOM 578 C CA . GLY A 1 81 ? 13.840 -7.586 13.906 1.00 71.06 81 GLY A CA 1
ATOM 579 C C . GLY A 1 81 ? 12.476 -8.041 13.384 1.00 71.06 81 GLY A C 1
ATOM 580 O O . GLY A 1 81 ? 12.403 -9.054 12.698 1.00 71.06 81 GLY A O 1
ATOM 581 N N . SER A 1 82 ? 11.423 -7.283 13.694 1.00 61.16 82 SER A N 1
ATOM 582 C CA . SER A 1 82 ? 10.056 -7.457 13.172 1.00 61.16 82 SER A CA 1
ATOM 583 C C . SER A 1 82 ? 9.825 -6.761 11.820 1.00 61.16 82 SER A C 1
ATOM 585 O O . SER A 1 82 ? 8.712 -6.776 11.291 1.00 61.16 82 SER A O 1
ATOM 587 N N . SER A 1 83 ? 10.865 -6.143 11.251 1.00 58.31 83 SER A N 1
ATOM 588 C CA . SER A 1 83 ? 10.775 -5.369 10.014 1.00 58.31 83 SER A CA 1
ATOM 589 C C . SER A 1 83 ? 11.309 -6.145 8.820 1.00 58.31 83 SER A C 1
ATOM 591 O O . SER A 1 83 ? 12.333 -6.827 8.903 1.00 58.31 83 SER A O 1
ATOM 593 N N . VAL A 1 84 ? 10.643 -5.976 7.680 1.00 69.38 84 VAL A N 1
ATOM 594 C CA . VAL A 1 84 ? 11.129 -6.462 6.391 1.00 69.38 84 VAL A CA 1
ATOM 595 C C . VAL A 1 84 ? 12.002 -5.388 5.758 1.00 69.38 84 VAL A C 1
ATOM 597 O O . VAL A 1 84 ? 11.603 -4.230 5.655 1.00 69.38 84 VAL A O 1
ATOM 600 N N . ALA A 1 85 ? 13.200 -5.773 5.341 1.00 72.56 85 ALA A N 1
ATOM 601 C CA . ALA A 1 85 ? 14.107 -4.944 4.573 1.00 72.56 85 ALA A CA 1
ATOM 602 C C . ALA A 1 85 ? 14.436 -5.650 3.258 1.00 72.56 85 ALA A C 1
ATOM 604 O O . ALA A 1 85 ? 14.849 -6.810 3.251 1.00 72.56 85 ALA A O 1
ATOM 605 N N . VAL A 1 86 ? 14.290 -4.930 2.151 1.00 76.38 86 VAL A N 1
ATOM 606 C CA . VAL A 1 86 ? 14.735 -5.369 0.827 1.00 76.38 86 VAL A CA 1
ATOM 607 C C . VAL A 1 86 ? 15.964 -4.547 0.477 1.00 76.38 86 VAL A C 1
ATOM 609 O O . VAL A 1 86 ? 15.884 -3.322 0.439 1.00 76.38 86 VAL A O 1
ATOM 612 N N . GLN A 1 87 ? 17.105 -5.196 0.260 1.00 76.69 87 GLN A N 1
ATOM 613 C CA . GLN A 1 87 ? 18.355 -4.511 -0.087 1.00 76.69 87 GLN A CA 1
ATOM 614 C C . GLN A 1 87 ? 18.844 -4.945 -1.465 1.00 76.69 87 GLN A C 1
ATOM 616 O O . GLN A 1 87 ? 18.807 -6.129 -1.785 1.00 76.69 87 GLN A O 1
ATOM 621 N N . GLY A 1 88 ? 19.351 -4.010 -2.271 1.00 80.94 88 GLY A N 1
ATOM 622 C CA . GLY A 1 88 ? 19.929 -4.341 -3.577 1.00 80.94 88 GLY A CA 1
ATOM 623 C C . GLY A 1 88 ? 18.910 -4.460 -4.716 1.00 80.94 88 GLY A C 1
ATOM 624 O O . GLY A 1 88 ? 19.271 -4.907 -5.805 1.00 80.94 88 GLY A O 1
ATOM 625 N N . CYS A 1 89 ? 17.656 -4.057 -4.486 1.00 86.12 89 CYS A N 1
ATOM 626 C CA . CYS A 1 89 ? 16.596 -4.024 -5.501 1.00 86.12 89 CYS A CA 1
ATOM 627 C C . CYS A 1 89 ? 16.235 -2.614 -5.972 1.00 86.12 89 CYS A C 1
ATOM 629 O O . CYS A 1 89 ? 15.247 -2.444 -6.684 1.00 86.12 89 CYS A O 1
ATOM 631 N N . GLU A 1 90 ? 17.047 -1.613 -5.634 1.00 83.44 90 GLU A N 1
ATOM 632 C CA . GLU A 1 90 ? 16.790 -0.207 -5.949 1.00 83.44 90 GLU A CA 1
ATOM 633 C C . GLU A 1 90 ? 16.752 0.012 -7.466 1.00 83.44 90 GLU A C 1
ATOM 635 O O . GLU A 1 90 ? 15.853 0.664 -7.986 1.00 83.44 90 GLU A O 1
ATOM 640 N N . GLN A 1 91 ? 17.684 -0.592 -8.211 1.00 87.69 91 GLN A N 1
ATOM 641 C CA . GLN A 1 91 ? 17.719 -0.451 -9.668 1.00 87.69 91 GLN A CA 1
ATOM 642 C C . GLN A 1 91 ? 16.506 -1.120 -10.359 1.00 87.69 91 GLN A C 1
ATOM 644 O O . GLN A 1 91 ? 15.863 -0.448 -11.172 1.00 87.69 91 GLN A O 1
ATOM 649 N N . PRO A 1 92 ? 16.158 -2.396 -10.081 1.00 87.12 92 PRO A N 1
ATOM 650 C CA . PRO A 1 92 ? 14.915 -2.997 -10.566 1.00 87.12 92 PRO A CA 1
ATOM 651 C C . PRO A 1 92 ? 13.660 -2.192 -10.217 1.00 87.12 92 PRO A C 1
ATOM 653 O O . PRO A 1 92 ? 12.805 -2.005 -11.081 1.00 87.12 92 PRO A O 1
ATOM 656 N N . GLN A 1 93 ? 13.583 -1.670 -8.990 1.00 85.25 93 GLN A N 1
ATOM 657 C CA . GLN A 1 93 ? 12.476 -0.830 -8.543 1.00 85.25 93 GLN A CA 1
ATOM 658 C C . GLN A 1 93 ? 12.375 0.446 -9.381 1.00 85.25 93 GLN A C 1
ATOM 660 O O . GLN A 1 93 ? 11.354 0.676 -10.020 1.00 85.25 93 GLN A O 1
ATOM 665 N N . THR A 1 94 ? 13.448 1.237 -9.476 1.00 84.38 94 THR A N 1
ATOM 666 C CA . THR A 1 94 ? 13.452 2.470 -10.278 1.00 84.38 94 THR A CA 1
ATOM 667 C C . THR A 1 94 ? 13.115 2.197 -11.744 1.00 84.38 94 THR A C 1
ATOM 669 O O . THR A 1 94 ? 12.431 2.996 -12.384 1.00 84.38 94 THR A O 1
ATOM 672 N N . SER A 1 95 ? 13.562 1.065 -12.298 1.00 88.69 95 SER A N 1
ATOM 673 C CA . SER A 1 95 ? 13.219 0.673 -13.669 1.00 88.69 95 SER A CA 1
ATOM 674 C C . SER A 1 95 ? 11.722 0.411 -13.845 1.00 88.69 95 SER A C 1
ATOM 676 O O . SER A 1 95 ? 11.171 0.748 -14.894 1.00 88.69 95 SER A O 1
ATOM 678 N N . LEU A 1 96 ? 11.074 -0.204 -12.856 1.00 87.44 96 LEU A N 1
ATOM 679 C CA . LEU A 1 96 ? 9.636 -0.441 -12.858 1.00 87.44 96 LEU A CA 1
ATOM 680 C C . LEU A 1 96 ? 8.857 0.869 -12.692 1.00 87.44 96 LEU A C 1
ATOM 682 O O . LEU A 1 96 ? 7.959 1.144 -13.485 1.00 87.44 96 LEU A O 1
ATOM 686 N N . GLU A 1 97 ? 9.248 1.699 -11.728 1.00 86.62 97 GLU A N 1
ATOM 687 C CA . GLU A 1 97 ? 8.630 3.001 -11.449 1.00 86.62 97 GLU A CA 1
ATOM 688 C C . GLU A 1 97 ? 8.701 3.932 -12.655 1.00 86.62 97 GLU A C 1
ATOM 690 O O . GLU A 1 97 ? 7.708 4.537 -13.049 1.00 86.62 97 GLU A O 1
ATOM 695 N N . THR A 1 98 ? 9.867 3.985 -13.304 1.00 89.69 98 THR A N 1
ATOM 696 C CA . THR A 1 98 ? 10.067 4.764 -14.533 1.00 89.69 98 THR A CA 1
ATOM 697 C C . THR A 1 98 ? 9.163 4.268 -15.658 1.00 89.69 98 THR A C 1
ATOM 699 O O . THR A 1 98 ? 8.677 5.066 -16.455 1.00 89.69 98 THR A O 1
ATOM 702 N N . CYS A 1 99 ? 8.942 2.955 -15.739 1.00 91.06 99 CYS A N 1
ATOM 703 C CA . CYS A 1 99 ? 8.105 2.365 -16.773 1.00 91.06 99 CYS A CA 1
ATOM 704 C C . CYS A 1 99 ? 6.617 2.670 -16.540 1.00 91.06 99 CYS A C 1
ATOM 706 O O . CYS A 1 99 ? 5.927 3.095 -17.464 1.00 91.06 99 CYS A O 1
ATOM 708 N N . ILE A 1 100 ? 6.130 2.489 -15.309 1.00 86.62 100 ILE A N 1
ATOM 709 C CA . ILE A 1 100 ? 4.726 2.740 -14.949 1.00 86.62 100 ILE A CA 1
ATOM 710 C C . ILE A 1 100 ? 4.428 4.246 -14.894 1.00 86.62 100 ILE A C 1
ATOM 712 O O . ILE A 1 100 ? 3.296 4.661 -15.138 1.00 86.62 100 ILE A O 1
ATOM 716 N N . GLY A 1 101 ? 5.436 5.071 -14.601 1.00 81.38 101 GLY A N 1
ATOM 717 C CA . GLY A 1 101 ? 5.272 6.504 -14.360 1.00 81.38 101 GLY A CA 1
ATOM 718 C C . GLY A 1 101 ? 4.686 6.815 -12.982 1.00 81.38 101 GLY A C 1
ATOM 719 O O . GLY A 1 101 ? 4.128 7.891 -12.788 1.00 81.38 101 GLY A O 1
ATOM 720 N N . ALA A 1 102 ? 4.785 5.875 -12.041 1.00 72.56 102 ALA A N 1
ATOM 721 C CA . ALA A 1 102 ? 4.309 6.015 -10.671 1.00 72.56 102 ALA A CA 1
ATOM 722 C C . ALA A 1 102 ? 5.236 5.246 -9.716 1.00 72.56 102 ALA A C 1
ATOM 724 O O . ALA A 1 102 ? 5.820 4.237 -10.127 1.00 72.56 102 ALA A O 1
ATOM 725 N N . PRO A 1 103 ? 5.368 5.687 -8.453 1.00 67.12 103 PRO A N 1
ATOM 726 C CA . PRO A 1 103 ? 6.082 4.920 -7.441 1.00 67.12 103 PRO A CA 1
ATOM 727 C C . PRO A 1 103 ? 5.420 3.550 -7.258 1.00 67.12 103 PRO A C 1
ATOM 729 O O . PRO A 1 103 ? 4.195 3.443 -7.171 1.00 67.12 103 PRO A O 1
ATOM 732 N N . THR A 1 104 ? 6.229 2.494 -7.194 1.00 65.31 104 THR A N 1
ATOM 733 C CA . THR A 1 104 ? 5.746 1.131 -6.986 1.00 65.31 104 THR A CA 1
ATOM 734 C C . THR A 1 104 ? 6.068 0.709 -5.585 1.00 65.31 104 THR A C 1
ATOM 736 O O . THR A 1 104 ? 7.227 0.651 -5.184 1.00 65.31 104 THR A O 1
ATOM 739 N N . VAL A 1 105 ? 5.026 0.356 -4.853 1.00 59.12 105 VAL A N 1
ATOM 740 C CA . VAL A 1 105 ? 5.167 -0.121 -3.492 1.00 59.12 105 VAL A CA 1
ATOM 741 C C . VAL A 1 105 ? 4.719 -1.578 -3.527 1.00 59.12 105 VAL A C 1
ATOM 743 O O . VAL A 1 105 ? 3.528 -1.888 -3.479 1.00 59.12 105 VAL A O 1
ATOM 746 N N . LEU A 1 106 ? 5.655 -2.523 -3.648 1.00 61.66 106 LEU A N 1
ATOM 747 C CA . LEU A 1 106 ? 5.316 -3.914 -3.329 1.00 61.66 106 LEU A CA 1
ATOM 748 C C . LEU A 1 106 ? 4.896 -3.972 -1.852 1.00 61.66 106 LEU A C 1
ATOM 750 O O . LEU A 1 106 ? 5.434 -3.210 -1.049 1.00 61.66 106 LEU A O 1
ATOM 754 N N . PRO A 1 107 ? 3.944 -4.826 -1.446 1.00 57.28 107 PRO A N 1
ATOM 755 C CA . PRO A 1 107 ? 3.490 -4.957 -0.054 1.00 57.28 107 PRO A CA 1
ATOM 756 C C . PRO A 1 107 ? 4.554 -5.513 0.917 1.00 57.28 107 PRO A C 1
ATOM 758 O O . PRO A 1 107 ? 4.217 -5.951 2.009 1.00 57.28 107 PRO A O 1
ATOM 761 N N . VAL A 1 108 ? 5.843 -5.418 0.568 1.00 50.50 108 VAL A N 1
ATOM 762 C CA . VAL A 1 108 ? 7.002 -5.547 1.475 1.00 50.50 108 VAL A CA 1
ATOM 763 C C . VAL A 1 108 ? 7.082 -4.426 2.516 1.00 50.50 108 VAL A C 1
ATOM 765 O O . VAL A 1 108 ? 7.975 -4.426 3.358 1.00 50.50 108 VAL A O 1
ATOM 768 N N . GLY A 1 109 ? 6.161 -3.468 2.455 1.00 54.84 109 GLY A N 1
ATOM 769 C CA . GLY A 1 109 ? 6.112 -2.352 3.371 1.00 54.84 109 GLY A CA 1
ATOM 770 C C . GLY A 1 109 ? 5.875 -2.775 4.822 1.00 54.84 109 GLY A C 1
ATOM 771 O O . GLY A 1 109 ? 5.183 -3.753 5.122 1.00 54.84 109 GLY A O 1
ATOM 772 N N . ASN A 1 110 ? 6.469 -2.013 5.733 1.00 60.72 110 AS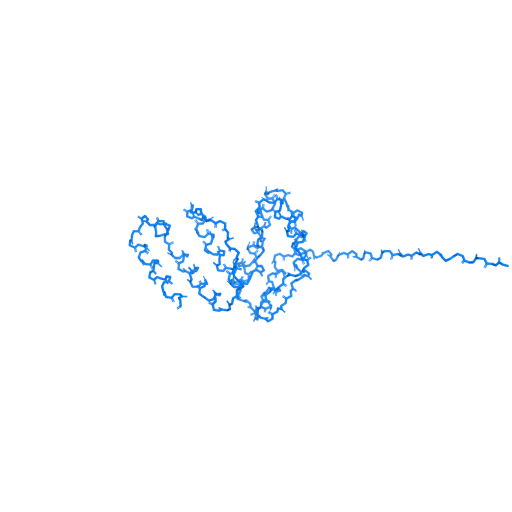N A N 1
ATOM 773 C CA . ASN A 1 110 ? 6.257 -2.168 7.168 1.00 60.72 110 ASN A CA 1
ATOM 774 C C . ASN A 1 110 ? 4.775 -1.904 7.527 1.00 60.72 110 ASN A C 1
ATOM 776 O O . ASN A 1 110 ? 3.953 -1.536 6.685 1.00 60.72 110 ASN A O 1
ATOM 780 N N . ALA A 1 111 ? 4.401 -2.096 8.792 1.00 64.50 111 ALA A N 1
ATOM 781 C CA . ALA A 1 111 ? 3.024 -1.872 9.230 1.00 64.50 111 ALA A CA 1
ATOM 782 C C . ALA A 1 111 ? 2.502 -0.447 8.922 1.00 64.50 111 ALA A C 1
ATOM 784 O O . ALA A 1 111 ? 1.312 -0.300 8.646 1.00 64.50 111 ALA A O 1
ATOM 785 N N . CYS A 1 112 ? 3.372 0.573 8.863 1.00 69.31 112 CYS A N 1
ATOM 786 C CA . CYS A 1 112 ? 2.978 1.907 8.406 1.00 69.31 112 CYS A CA 1
ATOM 787 C C . CYS A 1 112 ? 2.634 1.911 6.917 1.00 69.31 112 CYS A C 1
ATOM 789 O O . CYS A 1 112 ? 1.578 2.406 6.557 1.00 69.31 112 CYS A O 1
ATOM 791 N N . ASP A 1 113 ? 3.463 1.328 6.052 1.00 69.62 113 ASP A N 1
ATOM 792 C CA . ASP A 1 113 ? 3.207 1.313 4.605 1.00 69.62 113 ASP A CA 1
ATOM 793 C C . ASP A 1 113 ? 1.888 0.606 4.260 1.00 69.62 113 ASP A C 1
ATOM 795 O O . ASP A 1 113 ? 1.186 1.006 3.330 1.00 69.62 113 ASP A O 1
ATOM 799 N N . ARG A 1 114 ? 1.522 -0.432 5.024 1.00 71.38 114 ARG A N 1
ATOM 800 C CA . ARG A 1 114 ? 0.217 -1.097 4.888 1.00 71.38 114 ARG A CA 1
ATOM 801 C C . ARG A 1 114 ? -0.933 -0.197 5.318 1.00 71.38 114 ARG A C 1
ATOM 803 O O . ARG A 1 114 ? -1.913 -0.077 4.590 1.00 71.38 114 ARG A O 1
ATOM 810 N N . ALA A 1 115 ? -0.818 0.439 6.478 1.00 76.44 115 ALA A N 1
ATOM 811 C CA . ALA A 1 115 ? -1.844 1.346 6.973 1.00 76.44 115 ALA A CA 1
ATOM 812 C C . ALA A 1 115 ? -2.013 2.576 6.062 1.00 76.44 115 ALA A C 1
ATOM 814 O O . ALA A 1 115 ? -3.130 2.957 5.729 1.00 76.44 115 ALA A O 1
ATOM 815 N N . VAL A 1 116 ? -0.908 3.140 5.570 1.00 78.81 116 VAL A N 1
ATOM 816 C CA . VAL A 1 116 ? -0.909 4.248 4.608 1.00 78.81 116 VAL A CA 1
ATOM 817 C C . VAL A 1 116 ? -1.594 3.844 3.305 1.00 78.81 116 VAL A C 1
ATOM 819 O O . VAL A 1 116 ? -2.372 4.633 2.780 1.00 78.81 116 VAL A O 1
ATOM 822 N N . ARG A 1 117 ? -1.382 2.622 2.796 1.00 75.19 117 ARG A N 1
ATOM 823 C CA . ARG A 1 117 ? -2.116 2.142 1.612 1.00 75.19 117 ARG A CA 1
ATOM 824 C C . ARG A 1 117 ? -3.611 2.086 1.827 1.00 75.19 117 ARG A C 1
ATOM 826 O O . ARG A 1 117 ? -4.330 2.632 1.010 1.00 75.19 117 ARG A O 1
ATOM 833 N N . ARG A 1 118 ? -4.065 1.505 2.938 1.00 82.62 118 ARG A N 1
ATOM 834 C CA . ARG A 1 118 ? -5.497 1.443 3.273 1.00 82.62 118 ARG A CA 1
ATOM 835 C C . ARG A 1 118 ? -6.136 2.833 3.246 1.00 82.62 118 ARG A C 1
ATOM 837 O O . ARG A 1 118 ? -7.199 3.023 2.664 1.00 82.62 118 ARG A O 1
ATOM 844 N N . ILE A 1 119 ? -5.432 3.827 3.792 1.00 84.69 119 ILE A N 1
ATOM 845 C CA . ILE A 1 119 ? -5.851 5.231 3.723 1.00 84.69 119 ILE A CA 1
ATOM 846 C C . ILE A 1 119 ? -5.885 5.710 2.265 1.00 84.69 119 ILE A C 1
ATOM 848 O O . ILE A 1 119 ? -6.902 6.231 1.814 1.00 84.69 119 ILE A O 1
ATOM 852 N N . ILE A 1 120 ? -4.795 5.526 1.516 1.00 82.00 120 ILE A N 1
ATOM 853 C CA . ILE A 1 120 ? -4.684 5.989 0.128 1.00 82.00 120 ILE A CA 1
ATOM 854 C C . ILE A 1 120 ? -5.775 5.386 -0.764 1.00 82.00 120 ILE A C 1
ATOM 856 O O . ILE A 1 120 ? -6.455 6.121 -1.481 1.00 82.00 120 ILE A O 1
ATOM 860 N N . ASP A 1 121 ? -5.969 4.075 -0.694 1.00 81.44 121 ASP A N 1
ATOM 861 C CA . ASP A 1 121 ? -6.911 3.335 -1.527 1.00 81.44 121 ASP A CA 1
ATOM 862 C C . ASP A 1 121 ? -8.348 3.793 -1.259 1.00 81.44 121 ASP A C 1
ATOM 864 O O . ASP A 1 121 ? -9.120 4.022 -2.195 1.00 81.44 121 ASP A O 1
ATOM 868 N N . HIS A 1 122 ? -8.704 4.034 0.008 1.00 86.88 122 HIS A N 1
ATOM 869 C CA . HIS A 1 122 ? -10.039 4.519 0.354 1.00 86.88 122 HIS A CA 1
ATOM 870 C C . HIS A 1 122 ? -10.276 5.964 -0.102 1.00 86.88 122 HIS A C 1
ATOM 872 O O . HIS A 1 122 ? -11.307 6.257 -0.711 1.00 86.88 122 HIS A O 1
ATOM 878 N N . TYR A 1 123 ? -9.306 6.863 0.089 1.00 86.25 123 TYR A N 1
ATOM 879 C CA . TYR A 1 123 ? -9.386 8.236 -0.431 1.00 86.25 123 TYR A CA 1
ATOM 880 C C . TYR A 1 123 ? -9.498 8.262 -1.962 1.00 86.25 123 TYR A C 1
ATOM 882 O O . TYR A 1 123 ? -10.316 9.009 -2.512 1.00 86.25 123 TYR A O 1
ATOM 890 N N . ALA A 1 124 ? -8.736 7.408 -2.652 1.00 84.38 124 ALA A N 1
ATOM 891 C CA . ALA A 1 124 ? -8.819 7.246 -4.098 1.00 84.38 124 ALA A CA 1
ATOM 892 C C . ALA A 1 124 ? -10.198 6.720 -4.534 1.00 84.38 124 ALA A C 1
ATOM 894 O O . ALA A 1 124 ? -10.768 7.238 -5.497 1.00 84.38 124 ALA A O 1
ATOM 895 N N . SER A 1 125 ? -10.782 5.766 -3.796 1.00 87.31 125 SER A N 1
ATOM 896 C CA . SER A 1 125 ? -12.143 5.261 -4.044 1.00 87.31 125 SER A CA 1
ATOM 897 C C . SER A 1 125 ? -13.209 6.362 -3.930 1.00 87.31 125 SER A C 1
ATOM 899 O O . SER A 1 125 ? -14.194 6.365 -4.670 1.00 87.31 125 SER A O 1
ATOM 901 N N . CYS A 1 126 ? -12.965 7.354 -3.070 1.00 90.88 126 CYS A N 1
ATOM 902 C CA . CYS A 1 126 ? -13.802 8.538 -2.905 1.00 90.88 126 CYS A CA 1
ATOM 903 C C . CYS A 1 126 ? -13.522 9.649 -3.934 1.00 90.88 126 CYS A C 1
ATOM 905 O O . CYS A 1 126 ? -14.164 10.700 -3.887 1.00 90.88 126 CYS A O 1
ATOM 907 N N . GLY A 1 127 ? -12.575 9.453 -4.859 1.00 90.94 127 GLY A N 1
ATOM 908 C CA . GLY A 1 127 ? -12.170 10.465 -5.838 1.00 90.94 127 GLY A CA 1
ATOM 909 C C . GLY A 1 127 ? -11.451 11.665 -5.218 1.00 90.94 127 GLY A C 1
ATOM 910 O O . GLY A 1 127 ? -11.429 12.741 -5.819 1.00 90.94 127 GLY A O 1
ATOM 911 N N . ILE A 1 128 ? -10.889 11.502 -4.017 1.00 87.94 128 ILE A N 1
ATOM 912 C CA . ILE A 1 128 ? -10.169 12.558 -3.310 1.00 87.94 128 ILE A CA 1
ATOM 913 C C . ILE A 1 128 ? -8.702 12.513 -3.760 1.00 87.94 128 ILE A C 1
ATOM 915 O O . ILE A 1 128 ? -8.026 11.509 -3.526 1.00 87.94 128 ILE A O 1
ATOM 919 N N . PRO A 1 129 ? -8.180 13.570 -4.408 1.00 80.69 129 PRO A N 1
ATOM 920 C CA . PRO A 1 129 ? -6.782 13.610 -4.799 1.00 80.69 129 PRO A CA 1
ATOM 921 C C . PRO A 1 129 ? -5.912 13.728 -3.549 1.00 80.69 129 PRO A C 1
ATOM 923 O O . PRO A 1 129 ? -6.064 14.655 -2.753 1.00 80.69 129 PRO A O 1
ATOM 926 N N . ILE A 1 130 ? -4.981 12.796 -3.396 1.00 72.62 130 ILE A N 1
ATOM 927 C CA . ILE A 1 130 ? -4.012 12.810 -2.305 1.00 72.62 130 ILE A CA 1
ATOM 928 C C . ILE A 1 130 ? -2.771 13.521 -2.831 1.00 72.62 130 ILE A C 1
ATOM 930 O O . ILE A 1 130 ? -2.256 13.168 -3.893 1.00 72.62 130 ILE A O 1
ATOM 934 N N . ALA A 1 131 ? -2.325 14.566 -2.132 1.00 59.53 131 ALA A N 1
ATOM 935 C CA . ALA A 1 131 ? -1.042 15.183 -2.444 1.00 59.53 131 ALA A CA 1
ATOM 936 C C . ALA A 1 131 ? 0.063 14.125 -2.282 1.00 59.53 131 ALA A C 1
ATOM 938 O O . ALA A 1 131 ? -0.006 13.314 -1.358 1.00 59.53 131 ALA A O 1
ATOM 939 N N . GLU A 1 132 ? 1.034 14.116 -3.202 1.00 50.28 132 GLU A N 1
ATOM 940 C CA . GLU A 1 132 ? 2.120 13.128 -3.240 1.00 50.28 132 GLU A CA 1
ATOM 941 C C . GLU A 1 132 ? 2.763 12.929 -1.856 1.00 50.28 132 GLU A C 1
ATOM 943 O O . GLU A 1 132 ? 2.874 13.893 -1.088 1.00 50.28 132 GLU A O 1
ATOM 948 N N . PRO A 1 133 ? 3.177 11.693 -1.516 1.00 47.53 133 PRO A N 1
ATOM 949 C CA . PRO A 1 133 ? 3.627 11.374 -0.172 1.00 47.53 133 PRO A CA 1
ATOM 950 C C . PRO A 1 133 ? 4.837 12.227 0.215 1.00 47.53 133 PRO A C 1
ATOM 952 O O . PRO A 1 133 ? 5.893 12.183 -0.416 1.00 47.53 133 PRO A O 1
ATOM 955 N N . VAL A 1 134 ? 4.670 12.992 1.293 1.00 41.44 134 VAL A N 1
ATOM 956 C CA . VAL A 1 134 ? 5.772 13.579 2.058 1.00 41.44 134 VAL A CA 1
ATOM 957 C C . VAL A 1 134 ? 6.633 12.410 2.534 1.00 41.44 134 VAL A C 1
ATOM 959 O O . VAL A 1 134 ? 6.070 11.463 3.082 1.00 41.44 134 VAL A O 1
ATOM 962 N N . GLU A 1 135 ? 7.948 12.442 2.279 1.00 44.28 135 GLU A N 1
ATOM 963 C CA . GLU A 1 135 ? 8.896 11.372 2.635 1.00 44.28 135 GLU A CA 1
ATOM 964 C C . GLU A 1 135 ? 8.524 10.738 3.983 1.00 44.28 135 GLU A C 1
ATOM 966 O O . GLU A 1 135 ? 8.523 11.415 5.016 1.00 44.28 135 GLU A O 1
ATOM 971 N N . ALA A 1 136 ? 8.129 9.461 3.956 1.00 46.97 136 ALA A N 1
ATOM 972 C CA . ALA A 1 136 ? 7.585 8.806 5.134 1.00 46.97 136 ALA A CA 1
ATOM 973 C C . ALA A 1 136 ? 8.656 8.788 6.239 1.00 46.97 136 ALA A C 1
ATOM 975 O O . ALA A 1 136 ? 9.771 8.305 6.000 1.00 46.97 136 ALA A O 1
ATOM 976 N N . PRO A 1 137 ? 8.367 9.301 7.450 1.00 50.25 137 PRO A N 1
ATOM 977 C CA . PRO A 1 137 ? 9.275 9.132 8.571 1.00 50.25 137 PRO A CA 1
ATOM 978 C C . PRO A 1 137 ? 9.504 7.637 8.810 1.00 50.25 137 PRO A C 1
ATOM 980 O O . PRO A 1 137 ? 8.609 6.817 8.602 1.00 50.25 137 PRO A O 1
ATOM 983 N N . SER A 1 138 ? 10.711 7.279 9.256 1.00 56.34 138 SER A N 1
ATOM 984 C CA . SER A 1 138 ? 11.043 5.899 9.618 1.00 56.34 138 SER A CA 1
ATOM 985 C C . SER A 1 138 ? 9.961 5.329 10.539 1.00 56.34 138 SER A C 1
ATOM 987 O O . SER A 1 138 ? 9.740 5.863 11.629 1.00 56.34 138 SER A O 1
ATOM 989 N N . CYS A 1 139 ? 9.283 4.273 10.091 1.00 63.56 139 CYS A N 1
ATOM 990 C CA . CYS A 1 139 ? 8.149 3.682 10.789 1.00 63.56 139 CYS A CA 1
ATOM 991 C C . CYS A 1 139 ? 8.578 3.103 12.146 1.00 63.56 139 CYS A C 1
ATOM 993 O O . CYS A 1 139 ? 9.220 2.054 12.209 1.00 63.56 139 CYS A O 1
ATOM 995 N N . SER A 1 140 ? 8.241 3.793 13.237 1.00 70.12 140 SER A N 1
ATOM 996 C CA . SER A 1 140 ? 8.321 3.231 14.588 1.00 70.12 140 SER A CA 1
ATOM 997 C C . SER A 1 140 ? 7.092 2.358 14.868 1.00 70.12 140 SER A C 1
ATOM 999 O O . SER A 1 140 ? 6.041 2.561 14.264 1.00 70.12 140 SER A O 1
ATOM 1001 N N . GLU A 1 141 ? 7.177 1.415 15.812 1.00 63.91 141 GLU A N 1
ATOM 1002 C CA . GLU A 1 141 ? 6.016 0.592 16.216 1.00 63.91 141 GLU A CA 1
ATOM 1003 C C . GLU A 1 141 ? 4.827 1.445 16.692 1.00 63.91 141 GLU A C 1
ATOM 1005 O O . GLU A 1 141 ? 3.666 1.131 16.420 1.00 63.91 141 GLU A O 1
ATOM 1010 N N . GLN A 1 142 ? 5.112 2.562 17.366 1.00 74.25 142 GLN A N 1
ATOM 1011 C CA . GLN A 1 142 ? 4.088 3.494 17.829 1.00 74.25 142 GLN A CA 1
ATOM 1012 C C . GLN A 1 142 ? 3.420 4.224 16.656 1.00 74.25 142 GLN A C 1
ATOM 1014 O O . GLN A 1 142 ? 2.195 4.330 16.618 1.00 74.25 142 GLN A O 1
ATOM 1019 N N . LEU A 1 143 ? 4.205 4.645 15.657 1.00 76.69 143 LEU A N 1
ATOM 1020 C CA . LEU A 1 143 ? 3.670 5.249 14.440 1.00 76.69 143 LEU A CA 1
ATOM 1021 C C . LEU A 1 143 ? 2.854 4.237 13.628 1.00 76.69 143 LEU A C 1
ATOM 1023 O O . LEU A 1 143 ? 1.794 4.587 13.121 1.00 76.69 143 LEU A O 1
ATOM 1027 N N . ALA A 1 144 ? 3.298 2.981 13.550 1.00 72.00 144 ALA A N 1
ATOM 1028 C CA . ALA A 1 144 ? 2.558 1.909 12.891 1.00 72.00 144 ALA A CA 1
ATOM 1029 C C . ALA A 1 144 ? 1.187 1.679 13.536 1.00 72.00 144 ALA A C 1
ATOM 1031 O O . ALA A 1 144 ? 0.189 1.563 12.830 1.00 72.00 144 ALA A O 1
ATOM 1032 N N . THR A 1 145 ? 1.137 1.654 14.870 1.00 76.81 145 THR A N 1
ATOM 1033 C CA . THR A 1 145 ? -0.105 1.452 15.627 1.00 76.81 145 THR A CA 1
ATOM 1034 C C . THR A 1 145 ? -1.078 2.609 15.410 1.00 76.81 145 THR A C 1
ATOM 1036 O O . THR A 1 145 ? -2.231 2.380 15.050 1.00 76.81 145 THR A O 1
ATOM 1039 N N . SER A 1 146 ? -0.599 3.848 15.558 1.00 82.62 146 SER A N 1
ATOM 1040 C CA . SER A 1 146 ? -1.417 5.047 15.343 1.00 82.62 146 SER A CA 1
ATOM 1041 C C . SER A 1 146 ? -1.921 5.131 13.898 1.00 82.62 146 SER A C 1
ATOM 1043 O O . SER A 1 146 ? -3.113 5.305 13.656 1.00 82.62 146 SER A O 1
ATOM 1045 N N . THR A 1 147 ? -1.049 4.878 12.917 1.00 84.25 147 THR A N 1
ATOM 1046 C CA . THR A 1 147 ? -1.427 4.909 11.495 1.00 84.25 147 THR A CA 1
ATOM 1047 C C . THR A 1 147 ? -2.419 3.798 11.152 1.00 84.25 147 THR A C 1
ATOM 1049 O O . THR A 1 147 ? -3.350 4.033 10.388 1.00 84.25 147 THR A O 1
ATOM 1052 N N . SER A 1 148 ? -2.269 2.599 11.728 1.00 83.12 148 SER A N 1
ATOM 1053 C CA . SER A 1 148 ? -3.238 1.512 11.544 1.00 83.12 148 SER A CA 1
ATOM 1054 C C . SER A 1 148 ? -4.607 1.859 12.126 1.00 83.12 148 SER A C 1
ATOM 1056 O O . SER A 1 148 ? -5.611 1.582 11.482 1.00 83.12 148 SER A O 1
ATOM 1058 N N . CYS A 1 149 ? -4.653 2.499 13.297 1.00 90.06 149 CYS A N 1
ATOM 1059 C CA . CYS A 1 149 ? -5.904 2.987 13.879 1.00 90.06 149 CYS A CA 1
ATOM 1060 C C . CYS A 1 149 ? -6.575 4.028 12.970 1.00 90.06 149 CYS A C 1
ATOM 1062 O O . CYS A 1 149 ? -7.769 3.939 12.691 1.00 90.06 149 CYS A O 1
ATOM 1064 N N . ILE A 1 150 ? -5.796 4.969 12.423 1.00 90.88 150 ILE A N 1
ATOM 1065 C CA . ILE A 1 150 ? -6.309 5.958 11.466 1.00 90.88 150 ILE A CA 1
ATOM 1066 C C . ILE A 1 150 ? -6.845 5.266 10.207 1.00 90.88 150 ILE A C 1
ATOM 1068 O O . ILE A 1 150 ? -7.908 5.640 9.719 1.00 90.88 150 ILE A O 1
ATOM 1072 N N . ALA A 1 151 ? -6.153 4.247 9.694 1.00 87.38 151 ALA A N 1
ATOM 1073 C CA . ALA A 1 151 ? -6.627 3.471 8.552 1.00 87.38 151 ALA A CA 1
ATOM 1074 C C . ALA A 1 151 ? -7.993 2.820 8.819 1.00 87.38 151 ALA A C 1
ATOM 1076 O O . ALA A 1 151 ? -8.878 2.913 7.971 1.00 87.38 151 ALA A O 1
ATOM 1077 N N . ASP A 1 152 ? -8.194 2.241 10.008 1.00 90.50 152 ASP A N 1
ATOM 1078 C CA . ASP A 1 152 ? -9.486 1.670 10.410 1.00 90.50 152 ASP A CA 1
ATOM 1079 C C . ASP A 1 152 ? -10.592 2.742 10.433 1.00 90.50 152 ASP A C 1
ATOM 1081 O O . ASP A 1 152 ? -11.685 2.514 9.914 1.00 90.50 152 ASP A O 1
ATOM 1085 N N . CYS A 1 153 ? -10.302 3.934 10.969 1.00 95.56 153 CYS A N 1
ATOM 1086 C CA . CYS A 1 153 ? -11.229 5.071 10.959 1.00 95.56 153 CYS A CA 1
ATOM 1087 C C . CYS A 1 153 ? -11.578 5.543 9.543 1.00 95.56 153 CYS A C 1
ATOM 1089 O O . CYS A 1 153 ? -12.722 5.907 9.273 1.00 95.56 153 CYS A O 1
ATOM 1091 N N . VAL A 1 154 ? -10.598 5.556 8.639 1.00 93.50 154 VAL A N 1
ATOM 1092 C CA . VAL A 1 154 ? -10.796 5.974 7.249 1.00 93.50 154 VAL A CA 1
ATOM 1093 C C . VAL A 1 154 ? -11.700 4.988 6.512 1.00 93.50 154 VAL A C 1
ATOM 1095 O O . VAL A 1 154 ? -12.645 5.428 5.867 1.00 93.50 154 VAL A O 1
ATOM 1098 N N . GLU A 1 155 ? -11.477 3.679 6.641 1.00 91.31 155 GLU A N 1
ATOM 1099 C CA . GLU A 1 155 ? -12.259 2.660 5.923 1.00 91.31 155 GLU A CA 1
ATOM 1100 C C . GLU A 1 155 ? -13.741 2.624 6.319 1.00 91.31 155 GLU A C 1
ATOM 1102 O O . GLU A 1 155 ? -14.599 2.311 5.489 1.00 91.31 155 GLU A O 1
ATOM 1107 N N . VAL A 1 156 ? -14.066 2.956 7.573 1.00 93.50 156 VAL A N 1
ATOM 1108 C CA . VAL A 1 156 ? -15.464 3.042 8.029 1.00 93.50 156 VAL A CA 1
ATOM 1109 C C . VAL A 1 156 ? -16.116 4.387 7.705 1.00 93.50 156 VAL A C 1
ATOM 1111 O O . VAL A 1 156 ? -17.345 4.489 7.721 1.00 93.50 156 VAL A O 1
ATOM 1114 N N . ALA A 1 157 ? -15.324 5.418 7.401 1.00 95.31 157 ALA A N 1
ATOM 1115 C CA . ALA A 1 157 ? -15.835 6.740 7.078 1.00 95.31 157 ALA A CA 1
ATOM 1116 C C . ALA A 1 157 ? -16.469 6.774 5.681 1.00 95.31 157 ALA A C 1
ATOM 1118 O O . ALA A 1 157 ? -15.956 6.219 4.704 1.00 95.31 157 ALA A O 1
ATOM 1119 N N . SER A 1 158 ? -17.584 7.497 5.568 1.00 96.31 158 SER A N 1
ATOM 1120 C CA . SER A 1 158 ? -18.207 7.769 4.275 1.00 96.31 158 SER A CA 1
ATOM 1121 C C . SER A 1 158 ? -17.358 8.759 3.465 1.00 96.31 158 SER A C 1
ATOM 1123 O O . SER A 1 158 ? -16.705 9.644 4.018 1.00 96.31 158 SER A O 1
ATOM 1125 N N . CYS A 1 159 ? -17.426 8.705 2.131 1.00 96.50 159 CYS A N 1
ATOM 1126 C CA . CYS A 1 159 ? -16.784 9.736 1.303 1.00 96.50 159 CYS A CA 1
ATOM 1127 C C . CYS A 1 159 ? -17.320 11.146 1.609 1.00 96.50 159 CYS A C 1
ATOM 1129 O O . CYS A 1 159 ? -16.606 12.135 1.442 1.00 96.50 159 CYS A O 1
ATOM 1131 N N . GLY A 1 160 ? -18.567 11.253 2.086 1.00 96.12 160 GLY A N 1
ATOM 1132 C CA . GLY A 1 160 ? -19.139 12.512 2.551 1.00 96.12 160 GLY A CA 1
ATOM 1133 C C . GLY A 1 160 ? -18.421 13.057 3.786 1.00 96.12 160 GLY A C 1
ATOM 1134 O O . GLY A 1 160 ? -18.102 14.246 3.826 1.00 96.12 160 GLY A O 1
ATOM 1135 N N . ALA A 1 161 ? -18.108 12.177 4.741 1.00 96.06 161 ALA A N 1
ATOM 1136 C CA . ALA A 1 161 ? -17.353 12.504 5.946 1.00 96.06 161 ALA A CA 1
ATOM 1137 C C . ALA A 1 161 ? -15.924 12.955 5.607 1.00 96.06 161 ALA A C 1
ATOM 1139 O O . ALA A 1 161 ? -15.461 13.982 6.092 1.00 96.06 161 ALA A O 1
ATOM 1140 N N . LEU A 1 162 ? -15.247 12.247 4.697 1.00 93.75 162 LEU A N 1
ATOM 1141 C CA . LEU A 1 162 ? -13.872 12.571 4.292 1.00 93.75 162 LEU A CA 1
ATOM 1142 C C . LEU A 1 162 ? -13.767 13.868 3.470 1.00 93.75 162 LEU A C 1
ATOM 1144 O O . LEU A 1 162 ? -12.732 14.531 3.487 1.00 93.75 162 LEU A O 1
ATOM 1148 N N . THR A 1 163 ? -14.829 14.243 2.749 1.00 92.94 163 THR A N 1
ATOM 1149 C CA . THR A 1 163 ? -14.886 15.476 1.936 1.00 92.94 163 THR A CA 1
ATOM 1150 C C . THR A 1 163 ? -15.515 16.669 2.658 1.00 92.94 163 THR A C 1
ATOM 1152 O O . THR A 1 163 ? -15.529 17.771 2.106 1.00 92.94 163 THR A O 1
ATOM 1155 N N . GLY A 1 164 ? -16.062 16.476 3.863 1.00 91.88 164 GLY A N 1
ATOM 1156 C CA . GLY A 1 164 ? -16.793 17.513 4.596 1.00 91.88 164 GLY A CA 1
ATOM 1157 C C . GLY A 1 164 ? -18.183 17.834 4.032 1.00 91.88 164 GLY A C 1
ATOM 1158 O O . GLY A 1 164 ? -18.775 18.848 4.398 1.00 91.88 164 GLY A O 1
ATOM 1159 N N . THR A 1 165 ? -18.710 17.008 3.124 1.00 95.69 165 THR A N 1
ATOM 1160 C CA . THR A 1 165 ? -20.074 17.168 2.583 1.00 95.69 165 THR A CA 1
ATOM 1161 C C . THR A 1 165 ? -21.142 16.515 3.464 1.00 95.69 165 THR A C 1
ATOM 1163 O O . THR A 1 165 ? -22.324 16.825 3.321 1.00 95.69 165 THR A O 1
ATOM 1166 N N . ASP A 1 166 ? -20.717 15.676 4.410 1.00 96.38 166 ASP A N 1
ATOM 1167 C CA . ASP A 1 166 ? -21.516 15.106 5.493 1.00 96.38 166 ASP A CA 1
ATOM 1168 C C . ASP A 1 166 ? -20.966 15.614 6.840 1.00 96.38 166 ASP A C 1
ATOM 1170 O O . ASP A 1 166 ? -19.963 15.084 7.326 1.00 96.38 166 ASP A O 1
ATOM 1174 N N . PRO A 1 167 ? -21.544 16.679 7.425 1.00 94.88 167 PRO A N 1
ATOM 1175 C CA . PRO A 1 167 ? -21.012 17.292 8.638 1.00 94.88 167 PRO A CA 1
ATOM 1176 C C . PRO A 1 167 ? -21.120 16.376 9.859 1.00 94.88 167 PRO A C 1
ATOM 1178 O O . PRO A 1 167 ? -20.226 16.409 10.698 1.00 94.88 167 PRO A O 1
ATOM 1181 N N . ASP A 1 168 ? -22.160 15.544 9.942 1.00 96.06 168 ASP A N 1
ATOM 1182 C CA . ASP A 1 168 ? -22.336 14.608 11.054 1.00 96.06 168 ASP A CA 1
ATOM 1183 C C . ASP A 1 168 ? -21.300 13.478 10.948 1.00 96.06 168 ASP A C 1
ATOM 1185 O O . ASP A 1 168 ? -20.553 13.236 11.896 1.00 96.06 168 ASP A O 1
ATOM 1189 N N . GLY A 1 169 ? -21.140 12.885 9.758 1.00 94.12 169 GLY A N 1
ATOM 1190 C CA . GLY A 1 169 ? -20.092 11.891 9.510 1.00 94.12 169 GLY A CA 1
ATOM 1191 C C . GLY A 1 169 ? -18.672 12.452 9.668 1.00 94.12 169 GLY A C 1
ATOM 1192 O O . GLY A 1 169 ? -17.769 11.745 10.110 1.00 94.12 169 GLY A O 1
ATOM 1193 N N . SER A 1 170 ? -18.459 13.736 9.360 1.00 95.31 170 SER A N 1
ATOM 1194 C CA . SER A 1 170 ? -17.165 14.406 9.570 1.00 95.31 170 SER A CA 1
ATOM 1195 C C . SER A 1 170 ? -16.807 14.509 11.054 1.00 95.31 170 SER A C 1
ATOM 1197 O O . SER A 1 170 ? -15.637 14.371 11.406 1.00 95.31 170 SER A O 1
ATOM 1199 N N . VAL A 1 171 ? -17.799 14.746 11.923 1.00 96.81 171 VAL A N 1
ATOM 1200 C CA . VAL A 1 171 ? -17.606 14.754 13.381 1.00 96.81 171 VAL A CA 1
ATOM 1201 C C . VAL A 1 171 ? -17.279 13.348 13.878 1.00 96.81 171 VAL A C 1
ATOM 1203 O O . VAL A 1 171 ? -16.315 13.190 14.616 1.00 96.81 171 VAL A O 1
ATOM 1206 N N . GLU A 1 172 ? -17.999 12.322 13.416 1.00 94.75 172 GLU A N 1
ATOM 1207 C CA . GLU A 1 172 ? -17.717 10.927 13.790 1.00 94.75 172 GLU A CA 1
ATOM 1208 C C . GLU A 1 172 ? -16.314 10.478 13.356 1.00 94.75 172 GLU A C 1
ATOM 1210 O O . GLU A 1 172 ? -15.589 9.848 14.128 1.00 94.75 172 GLU A O 1
ATOM 1215 N N . PHE A 1 173 ? -15.895 10.839 12.140 1.00 95.38 173 PHE A N 1
ATOM 1216 C CA . PHE A 1 173 ? -14.539 10.572 11.665 1.00 95.38 173 PHE A CA 1
ATOM 1217 C C . PHE A 1 173 ? -13.487 11.306 12.509 1.00 95.38 173 PHE A C 1
ATOM 1219 O O . PHE A 1 173 ? -12.490 10.697 12.898 1.00 95.38 173 PHE A O 1
ATOM 1226 N N . ALA A 1 174 ? -13.717 12.585 12.834 1.00 94.75 174 ALA A N 1
ATOM 1227 C CA . ALA A 1 174 ? -12.828 13.366 13.692 1.00 94.75 174 ALA A CA 1
ATOM 1228 C C . ALA A 1 174 ? -12.699 12.747 15.096 1.00 94.75 174 ALA A C 1
ATOM 1230 O O . ALA A 1 174 ? -11.591 12.611 15.614 1.00 94.75 174 ALA A O 1
ATOM 1231 N N . ASP A 1 175 ? -13.808 12.311 15.690 1.00 96.06 175 ASP A N 1
ATOM 1232 C CA . ASP A 1 175 ? -13.809 11.630 16.985 1.00 96.06 175 ASP A CA 1
ATOM 1233 C C . ASP A 1 175 ? -13.041 10.300 16.917 1.00 96.06 175 ASP A C 1
ATOM 1235 O O . ASP A 1 175 ? -12.275 9.982 17.829 1.00 96.06 175 ASP A O 1
ATOM 1239 N N . CYS A 1 176 ? -13.175 9.558 15.811 1.00 95.31 176 CYS A N 1
ATOM 1240 C CA . CYS A 1 176 ? -12.437 8.316 15.580 1.00 95.31 176 CYS A CA 1
ATOM 1241 C C . CYS A 1 176 ? -10.920 8.548 15.504 1.00 95.31 176 CYS A C 1
ATOM 1243 O O . CYS A 1 176 ? -10.162 7.901 16.219 1.00 95.31 176 CYS A O 1
ATOM 1245 N N . ILE A 1 177 ? -10.445 9.502 14.699 1.00 94.69 177 ILE A N 1
ATOM 1246 C CA . ILE A 1 177 ? -8.995 9.749 14.592 1.00 94.69 177 ILE A CA 1
ATOM 1247 C C . ILE A 1 177 ? -8.397 10.298 15.896 1.00 94.69 177 ILE A C 1
ATOM 1249 O O . ILE A 1 177 ? -7.224 10.067 16.173 1.00 94.69 177 ILE A O 1
ATOM 1253 N N . THR A 1 178 ? -9.195 10.978 16.729 1.00 93.94 178 THR A N 1
ATOM 1254 C CA . THR A 1 178 ? -8.728 11.548 18.005 1.00 93.94 178 THR A CA 1
ATOM 1255 C C . THR A 1 178 ? -8.389 10.466 19.039 1.00 93.94 178 THR A C 1
ATOM 1257 O O . THR A 1 178 ? -7.617 10.724 19.959 1.00 93.94 178 THR A O 1
ATOM 1260 N N . VAL A 1 179 ? -8.927 9.246 18.903 1.00 93.81 179 VAL A N 1
ATOM 1261 C CA . VAL A 1 179 ? -8.581 8.119 19.793 1.00 93.81 179 VAL A CA 1
ATOM 1262 C C . VAL A 1 179 ? -7.354 7.324 19.331 1.00 93.81 179 VAL A C 1
ATOM 1264 O O . VAL A 1 179 ? -6.956 6.385 20.018 1.00 93.81 179 VAL A O 1
ATOM 1267 N N . CYS A 1 180 ? -6.756 7.686 18.192 1.00 86.44 180 CYS A N 1
ATOM 1268 C CA . CYS A 1 180 ? -5.597 7.004 17.609 1.00 86.44 180 CYS A CA 1
ATOM 1269 C C . CYS A 1 180 ? -4.230 7.574 18.041 1.00 86.44 180 CYS A C 1
ATOM 1271 O O . CYS A 1 180 ? -3.201 7.063 17.585 1.00 86.44 180 CYS A O 1
ATOM 1273 N N . ASP A 1 181 ? -4.217 8.618 18.878 1.00 70.44 181 ASP A N 1
ATOM 1274 C CA . ASP A 1 181 ? -3.020 9.273 19.445 1.00 70.44 181 ASP A CA 1
ATOM 1275 C C . ASP A 1 181 ? -2.542 8.626 20.764 1.00 70.44 181 ASP A C 1
ATOM 1277 O O . ASP A 1 181 ? -3.389 8.328 21.642 1.00 70.44 181 ASP A O 1
#

Radius of gyration: 21.83 Å; chains: 1; bounding box: 87×39×43 Å

Sequence (181 aa):
MSRLGALFAFASLFLHAACGGATPGSICDQICECQGGCTDSERETCVEGVREQKFIAINASCGDQFQIYADCVDGAVSCVGSSVAVQGCEQPQTSLETCIGAPTVLPVGNACDRAVRRIIDHYASCGIPIAEPVEAPSCSEQLATSTSCIADCVEVASCGALTGTDPDGSVEFADCITVCD